Protein AF-A0A0C9V7P3-F1 (afdb_monomer)

InterPro domains:
  IPR036908 RlpA-like domain superfamily [G3DSA:2.40.40.10] (1-71)
  IPR036908 RlpA-like domain superfamily [SSF50685] (4-71)

Nearest PDB struct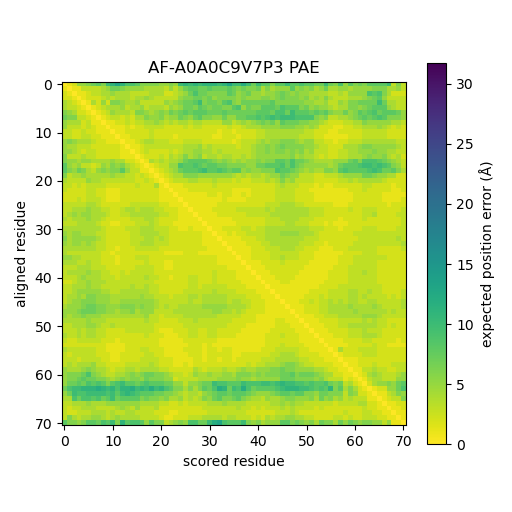ures (foldseek):
  9ce9-assembly1_A  TM=8.316E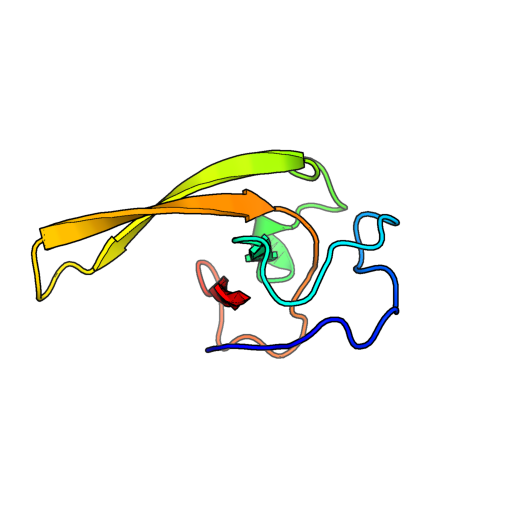-01  e=4.540E-05  Phanerochaete carnosa HHB-10118-sp
  6fpg-assembly1_D  TM=8.346E-01  e=3.757E-04  Zea mays
  6ti2-assembly1_A  TM=8.071E-01  e=1.408E-03  Zea mays
  8kea-assembly1_C  TM=7.325E-01  e=9.640E-02  unclassified Caudoviricetes
  7rl6-assembly1_A  TM=6.507E-01  e=3.858E-01  Homo sapiens

Solvent-accessible surface area (backbone atoms only — not comparable to full-atom values): 4082 Å² total; per-residue (Å²): 95,74,59,74,46,89,78,44,57,36,77,54,72,46,68,60,60,78,85,45,51,28,26,21,27,12,64,71,73,24,55,95,50,80,48,51,73,40,76,48,79,47,68,43,83,92,78,71,50,69,46,71,28,30,29,37,29,57,31,83,82,45,96,41,88,87,33,58,34,34,58

Foldseek 3Di:
DEDACPQPFALLRDGDHRPAKAKAAEPVVCVSVPQAQPKDWDADPVVRDIDIHGYGHHDPPFPDHPGMYID

Organism: Sphaerobolus stellatus (strain SS14) (NCBI:txid990650)

Structure (mmCIF, N/CA/C/O backbone):
data_AF-A0A0C9V7P3-F1
#
_entry.id   AF-A0A0C9V7P3-F1
#
loop_
_atom_site.group_PDB
_atom_site.id
_atom_site.type_symbol
_atom_site.label_atom_id
_atom_site.label_alt_id
_atom_site.label_comp_id
_atom_site.label_asym_id
_atom_site.label_entity_id
_atom_site.label_seq_id
_atom_site.pdbx_PDB_ins_code
_atom_site.Cartn_x
_atom_site.Cartn_y
_atom_site.Cartn_z
_atom_site.occupancy
_atom_site.B_iso_or_equiv
_atom_site.auth_seq_id
_atom_site.auth_comp_id
_atom_site.au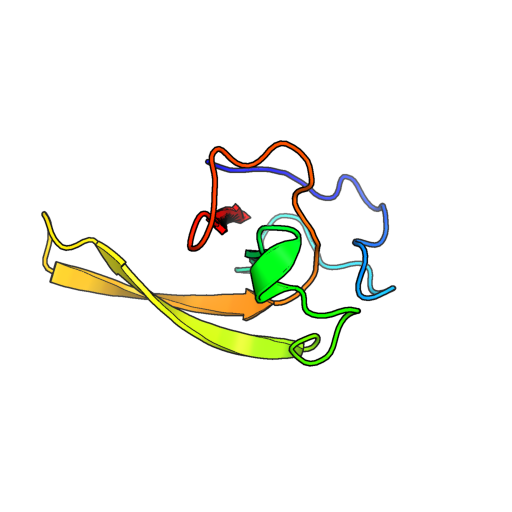th_asym_id
_atom_site.auth_atom_id
_atom_site.pdbx_PDB_model_num
ATOM 1 N N . THR A 1 1 ? -10.600 6.722 1.227 1.00 81.12 1 THR A N 1
ATOM 2 C CA . THR A 1 1 ? -11.544 6.986 0.115 1.00 81.12 1 THR A CA 1
ATOM 3 C C . THR A 1 1 ? -11.718 5.692 -0.666 1.00 81.12 1 THR A C 1
ATOM 5 O O . THR A 1 1 ? -11.515 4.652 -0.034 1.00 81.12 1 THR A O 1
ATOM 8 N N . PHE A 1 2 ? -12.135 5.708 -1.941 1.00 82.81 2 PHE A N 1
ATOM 9 C CA . PHE A 1 2 ? -11.879 4.564 -2.824 1.00 82.81 2 PHE A CA 1
ATOM 10 C C . PHE A 1 2 ? -11.337 4.993 -4.202 1.00 82.81 2 PHE A C 1
ATOM 12 O O . PHE A 1 2 ? -11.600 6.123 -4.623 1.00 82.81 2 PHE A O 1
ATOM 19 N N . TYR A 1 3 ? -10.632 4.094 -4.900 1.00 82.44 3 TYR A N 1
ATOM 20 C CA . TYR A 1 3 ? -10.056 4.307 -6.235 1.00 82.44 3 TYR A CA 1
ATOM 21 C C . TYR A 1 3 ? -10.207 3.073 -7.147 1.00 82.44 3 TYR A C 1
ATOM 23 O O . TYR A 1 3 ? -10.708 2.043 -6.714 1.00 82.44 3 TYR A O 1
ATOM 31 N N . TYR A 1 4 ? -9.796 3.197 -8.412 1.00 82.31 4 TYR A N 1
ATOM 32 C CA . TYR A 1 4 ? -9.650 2.092 -9.368 1.00 82.31 4 TYR A CA 1
ATOM 33 C C . TYR A 1 4 ? -8.266 2.167 -10.008 1.00 82.31 4 TYR A C 1
ATOM 35 O O . TYR A 1 4 ? -7.712 3.261 -10.146 1.00 82.31 4 TYR A O 1
ATOM 43 N N . GLN A 1 5 ? -7.710 1.025 -10.415 1.00 80.06 5 GLN A N 1
ATOM 44 C CA . GLN A 1 5 ? -6.427 1.011 -11.116 1.00 80.06 5 GLN A CA 1
ATOM 45 C C . GLN A 1 5 ? -6.580 1.248 -12.618 1.00 80.06 5 GLN A C 1
ATOM 47 O O . GLN A 1 5 ? -5.630 1.704 -13.250 1.00 80.06 5 GLN A O 1
ATOM 52 N N . GLU A 1 6 ? -7.742 0.943 -13.204 1.00 84.44 6 GLU A N 1
ATOM 53 C CA . GLU A 1 6 ? -8.020 1.140 -14.639 1.00 84.44 6 GLU A CA 1
ATOM 54 C C . GLU A 1 6 ? -6.954 0.491 -15.555 1.00 84.44 6 GLU A C 1
ATOM 56 O O . GLU A 1 6 ? -6.654 0.959 -16.655 1.00 84.44 6 GLU A O 1
ATOM 61 N N . GLY A 1 7 ? -6.348 -0.609 -15.090 1.00 79.81 7 GLY A N 1
ATOM 62 C CA . GLY A 1 7 ? -5.277 -1.324 -15.789 1.00 79.81 7 GLY A CA 1
ATOM 63 C C . GLY A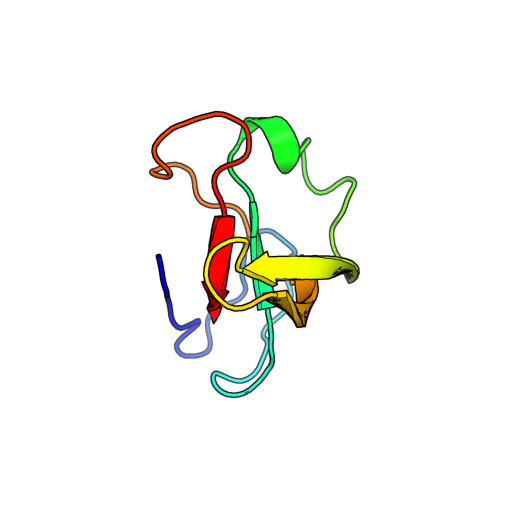 1 7 ? -3.878 -0.703 -15.665 1.00 79.81 7 GLY A C 1
ATOM 64 O O . GLY A 1 7 ? -2.941 -1.211 -16.285 1.00 79.81 7 GLY A O 1
ATOM 65 N N . ALA A 1 8 ? -3.705 0.356 -14.872 1.00 84.44 8 ALA A N 1
ATOM 66 C CA . ALA A 1 8 ? -2.402 0.912 -14.525 1.00 84.44 8 ALA A CA 1
ATOM 67 C C . ALA A 1 8 ? -1.802 0.218 -13.292 1.00 84.44 8 ALA A C 1
ATOM 69 O O . ALA A 1 8 ? -2.502 -0.188 -12.368 1.00 84.44 8 ALA A O 1
ATOM 70 N N . ALA A 1 9 ? -0.475 0.088 -13.265 1.00 88.81 9 ALA A N 1
ATOM 71 C CA . ALA A 1 9 ? 0.212 -0.389 -12.071 1.00 88.81 9 ALA A CA 1
ATOM 72 C C . ALA A 1 9 ? 0.237 0.714 -11.004 1.00 88.81 9 ALA A C 1
ATOM 74 O O . ALA A 1 9 ? 0.613 1.848 -11.304 1.00 88.81 9 ALA A O 1
ATOM 75 N N . GLY A 1 10 ? -0.094 0.357 -9.762 1.00 89.31 10 GLY A N 1
ATOM 76 C CA . GLY A 1 10 ? 0.132 1.229 -8.607 1.00 89.31 10 GLY A CA 1
ATOM 77 C C . GLY A 1 10 ? 1.624 1.411 -8.307 1.00 89.31 10 GLY A C 1
ATOM 78 O O . GLY A 1 10 ? 2.488 0.786 -8.930 1.00 89.31 10 GLY A O 1
ATOM 79 N N . ALA A 1 11 ? 1.950 2.215 -7.298 1.00 94.25 11 ALA A N 1
ATOM 80 C CA . ALA A 1 11 ? 3.314 2.496 -6.851 1.00 94.25 11 ALA A CA 1
ATOM 81 C C . ALA A 1 11 ? 4.124 1.231 -6.499 1.00 94.25 11 ALA A C 1
ATOM 83 O O . ALA A 1 11 ? 5.347 1.232 -6.631 1.00 94.25 11 ALA A O 1
ATOM 84 N N . CYS A 1 12 ? 3.459 0.125 -6.136 1.00 95.25 12 CYS A N 1
ATOM 85 C CA . CYS A 1 12 ? 4.104 -1.174 -5.922 1.00 95.25 12 CYS A CA 1
ATOM 86 C C . CYS A 1 12 ? 4.474 -1.926 -7.219 1.00 95.25 12 CYS A C 1
ATOM 88 O O . CYS A 1 12 ? 4.987 -3.046 -7.157 1.00 95.25 12 CYS A O 1
ATOM 90 N N . GLY A 1 13 ? 4.213 -1.346 -8.395 1.00 93.25 13 GLY A N 1
ATOM 91 C CA . GLY A 1 13 ? 4.637 -1.860 -9.699 1.00 93.25 13 GLY A CA 1
ATOM 92 C C . GLY A 1 13 ? 3.850 -3.068 -10.209 1.00 93.25 13 GLY A C 1
ATOM 93 O O . GLY A 1 13 ? 4.291 -3.727 -11.151 1.00 93.25 13 GLY A O 1
ATOM 94 N N . LYS A 1 14 ? 2.701 -3.380 -9.599 1.00 89.12 14 LYS A N 1
ATOM 95 C CA . LYS A 1 14 ? 1.812 -4.471 -10.015 1.00 89.12 14 LYS A CA 1
ATOM 96 C C . LYS A 1 14 ? 0.457 -3.932 -10.451 1.00 89.12 14 LYS A C 1
ATOM 98 O O . LYS A 1 14 ? -0.080 -3.019 -9.828 1.00 89.12 14 LYS A O 1
ATOM 103 N N . ILE A 1 15 ? -0.071 -4.536 -11.513 1.00 88.19 15 ILE A N 1
ATOM 104 C CA . ILE A 1 15 ? -1.459 -4.366 -11.937 1.00 88.19 15 ILE A CA 1
ATOM 105 C C . ILE A 1 15 ? -2.285 -5.392 -11.164 1.00 88.19 15 ILE A C 1
ATOM 107 O O . ILE A 1 15 ? -1.989 -6.588 -11.207 1.00 88.19 15 ILE A O 1
ATOM 111 N N . HIS A 1 16 ? -3.292 -4.903 -10.465 1.00 86.50 16 HIS A N 1
ATOM 112 C CA . HIS A 1 16 ? -4.346 -5.648 -9.803 1.00 86.50 16 HIS A CA 1
ATOM 113 C C . HIS A 1 16 ? -5.655 -5.401 -10.557 1.00 86.50 16 HIS A C 1
ATOM 115 O O . HIS A 1 16 ? -5.828 -4.386 -11.235 1.00 86.50 16 HIS A O 1
ATOM 121 N N . HIS A 1 17 ? -6.576 -6.357 -10.494 1.00 83.38 17 HIS A N 1
ATOM 122 C CA . HIS A 1 17 ? -7.900 -6.157 -11.073 1.00 83.38 17 HIS A CA 1
ATOM 123 C C . HIS A 1 17 ? -8.741 -5.217 -10.198 1.00 83.38 17 HIS A C 1
ATOM 125 O O . HIS A 1 17 ? -8.672 -5.299 -8.978 1.00 83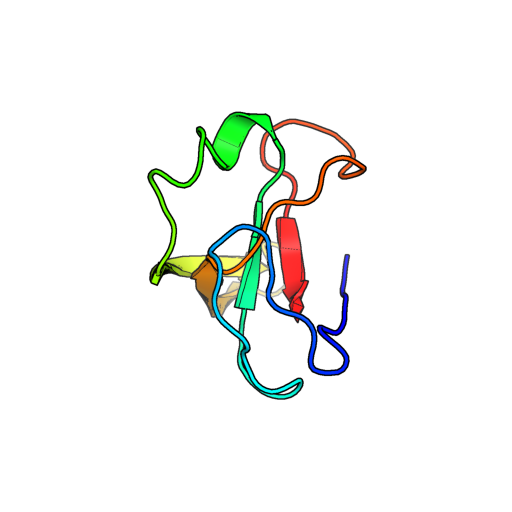.38 17 HIS A O 1
ATOM 131 N N . ASP A 1 18 ? -9.624 -4.420 -10.808 1.00 79.12 18 ASP A N 1
ATOM 132 C CA . ASP A 1 18 ? -10.527 -3.468 -10.122 1.00 79.12 18 ASP A CA 1
ATOM 133 C C . ASP A 1 18 ? -11.541 -4.121 -9.146 1.00 79.12 18 ASP A C 1
ATOM 135 O O . ASP A 1 18 ? -12.373 -3.438 -8.558 1.00 79.12 18 ASP A O 1
ATOM 139 N N . GLY A 1 19 ? -11.529 -5.452 -9.011 1.00 79.62 19 GLY A N 1
ATOM 140 C CA . GLY A 1 19 ? -12.317 -6.200 -8.023 1.00 79.62 19 GLY A CA 1
ATOM 141 C C . GLY A 1 19 ? -11.482 -6.850 -6.915 1.00 79.62 19 GLY A C 1
ATOM 142 O O . GLY A 1 19 ? -12.029 -7.607 -6.113 1.00 79.62 19 GLY A O 1
ATOM 143 N N . GLU A 1 20 ? -10.165 -6.638 -6.896 1.00 85.38 20 GLU A N 1
ATOM 144 C CA . GLU A 1 20 ? -9.291 -7.099 -5.819 1.00 85.38 20 GLU A CA 1
ATOM 145 C C . GLU A 1 20 ? -9.292 -6.100 -4.667 1.00 85.38 20 GLU A C 1
ATOM 147 O O . GLU A 1 20 ? -9.139 -4.909 -4.893 1.00 85.38 20 GLU A O 1
ATOM 152 N N . HIS A 1 21 ? -9.370 -6.596 -3.428 1.00 91.69 21 HIS A N 1
ATOM 153 C CA . HIS A 1 21 ? -9.255 -5.741 -2.249 1.00 91.69 21 HIS A CA 1
ATOM 154 C C . HIS A 1 21 ? -7.817 -5.252 -2.075 1.00 91.69 21 HIS A C 1
ATOM 156 O O . HIS A 1 21 ? -6.969 -5.956 -1.505 1.00 91.69 21 HIS A O 1
ATOM 162 N N . ILE A 1 22 ? -7.550 -4.038 -2.539 1.00 94.19 22 ILE A N 1
ATOM 163 C CA . ILE A 1 22 ? -6.238 -3.404 -2.454 1.00 94.19 22 ILE A CA 1
ATOM 164 C C . ILE A 1 22 ? -6.299 -2.084 -1.689 1.00 94.19 22 ILE A C 1
ATOM 166 O O . ILE A 1 22 ? -7.356 -1.504 -1.445 1.00 94.19 22 ILE A O 1
ATOM 170 N N . VAL A 1 23 ? -5.127 -1.639 -1.246 1.00 95.56 23 VAL A N 1
ATOM 171 C CA . VAL A 1 23 ? -4.968 -0.443 -0.427 1.00 95.56 23 VAL A CA 1
ATOM 172 C C . VAL A 1 23 ? -3.827 0.410 -0.958 1.00 95.56 23 VAL A C 1
ATOM 174 O O . VAL A 1 23 ? -2.705 -0.080 -1.137 1.00 95.56 23 VAL A O 1
ATOM 177 N N . ALA A 1 24 ? -4.105 1.698 -1.126 1.00 94.94 24 ALA A N 1
ATOM 178 C CA . ALA A 1 24 ? -3.105 2.739 -1.263 1.00 94.94 24 ALA A CA 1
ATOM 179 C C . ALA A 1 24 ? -2.801 3.349 0.113 1.00 94.94 24 ALA A C 1
ATOM 181 O O . ALA A 1 24 ? -3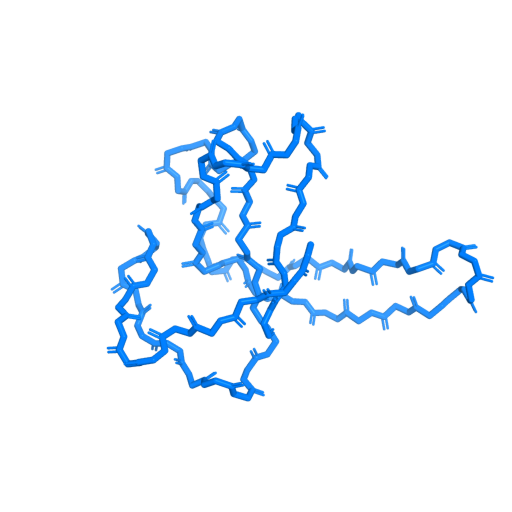.712 3.778 0.827 1.00 94.94 24 ALA A O 1
ATOM 182 N N . LEU A 1 25 ? -1.524 3.384 0.492 1.00 94.94 25 LEU A N 1
ATOM 183 C CA . LEU A 1 25 ? -1.079 4.009 1.741 1.00 94.94 25 LEU A CA 1
ATOM 184 C C . LEU A 1 25 ? -0.733 5.480 1.524 1.00 94.94 25 LEU A C 1
ATOM 186 O O . LEU A 1 25 ? -0.234 5.847 0.461 1.00 94.94 25 LEU A O 1
ATOM 190 N N . ASP A 1 26 ? -0.916 6.320 2.540 1.00 94.50 26 ASP A N 1
ATOM 191 C CA . ASP A 1 26 ? -0.330 7.659 2.527 1.00 94.50 26 ASP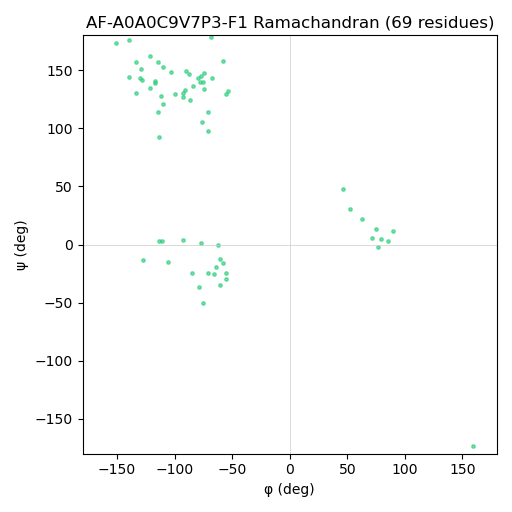 A CA 1
ATOM 192 C C . ASP A 1 26 ? 1.206 7.607 2.371 1.00 94.50 26 ASP A C 1
ATOM 194 O O . ASP A 1 26 ? 1.856 6.606 2.685 1.00 94.50 26 ASP A O 1
ATOM 198 N N . SER A 1 27 ? 1.805 8.701 1.895 1.00 91.56 27 SER A N 1
ATOM 199 C CA . SER A 1 27 ? 3.244 8.767 1.596 1.00 91.56 27 SER A CA 1
ATOM 200 C C . SER A 1 27 ? 4.158 8.404 2.775 1.00 91.56 27 SER A C 1
ATOM 202 O O . SER A 1 27 ? 5.267 7.922 2.548 1.00 91.56 27 SER A O 1
ATOM 204 N N . HIS A 1 28 ? 3.735 8.639 4.024 1.00 91.12 28 HIS A N 1
ATOM 205 C CA . HIS A 1 28 ? 4.521 8.287 5.206 1.00 91.12 28 HIS A CA 1
ATOM 206 C C . HIS A 1 28 ? 4.473 6.779 5.461 1.00 91.12 28 HIS A C 1
ATOM 208 O O . HIS A 1 28 ? 5.523 6.152 5.586 1.00 91.12 28 HIS A O 1
ATOM 214 N N . ALA A 1 29 ? 3.275 6.189 5.474 1.00 92.44 29 ALA A N 1
ATOM 215 C CA . ALA A 1 29 ? 3.089 4.754 5.698 1.00 92.44 29 ALA A CA 1
ATOM 216 C C . ALA A 1 29 ? 3.552 3.885 4.515 1.00 92.44 29 ALA A C 1
ATOM 218 O O . ALA A 1 29 ? 3.891 2.719 4.703 1.00 92.44 29 ALA A O 1
ATOM 219 N N . TYR A 1 30 ? 3.585 4.435 3.297 1.00 93.50 30 TYR A N 1
ATOM 220 C CA . TYR A 1 30 ? 4.121 3.738 2.129 1.00 93.50 30 TYR A CA 1
ATOM 221 C C . TYR A 1 30 ? 5.605 3.377 2.302 1.00 93.50 30 TYR A C 1
ATOM 223 O O . TYR A 1 30 ? 6.031 2.323 1.828 1.00 93.50 30 TYR A O 1
ATOM 231 N N . GLU A 1 31 ? 6.382 4.230 2.986 1.00 94.38 31 GLU A N 1
ATOM 232 C CA . GLU A 1 31 ? 7.790 3.999 3.350 1.00 94.38 31 GLU A CA 1
ATOM 233 C C . GLU A 1 31 ? 8.641 3.470 2.175 1.00 94.38 31 GLU A C 1
ATOM 235 O O . GLU A 1 31 ? 9.336 2.457 2.260 1.00 94.38 31 GLU A O 1
ATOM 240 N N . GLY A 1 32 ? 8.527 4.118 1.010 1.00 94.00 32 GLY A N 1
ATOM 241 C CA . GLY A 1 32 ? 9.258 3.712 -0.198 1.00 94.00 32 GLY A CA 1
ATOM 242 C C . GLY A 1 32 ? 8.900 2.312 -0.719 1.00 94.00 32 GLY A C 1
ATOM 243 O O . GLY A 1 32 ? 9.702 1.702 -1.422 1.00 94.00 32 GLY A O 1
ATOM 244 N N . GLY A 1 33 ? 7.721 1.793 -0.374 1.00 94.75 33 GLY A N 1
ATOM 245 C CA . GLY A 1 33 ? 7.240 0.477 -0.784 1.00 94.75 33 GLY A CA 1
ATOM 246 C C . GLY A 1 33 ? 7.619 -0.657 0.168 1.00 94.75 33 GLY A C 1
ATOM 247 O O . GLY A 1 33 ? 7.409 -1.823 -0.171 1.00 94.75 33 GLY A O 1
ATOM 248 N N . ALA A 1 34 ? 8.121 -0.364 1.375 1.00 96.19 34 ALA A N 1
ATOM 249 C CA . ALA A 1 34 ? 8.514 -1.378 2.366 1.00 96.19 34 ALA A CA 1
ATOM 250 C C . ALA A 1 34 ? 7.374 -2.338 2.775 1.00 96.19 34 ALA A C 1
ATOM 252 O O . ALA A 1 34 ? 7.602 -3.407 3.366 1.00 96.19 34 ALA A O 1
ATOM 253 N N . HIS A 1 35 ? 6.130 -1.972 2.461 1.00 94.94 35 HIS A N 1
ATOM 254 C CA . HIS A 1 35 ? 4.937 -2.756 2.759 1.00 94.94 35 HIS A CA 1
ATOM 255 C C . HIS A 1 35 ? 4.206 -3.312 1.533 1.00 94.94 35 HIS A C 1
ATOM 257 O O . HIS A 1 35 ? 3.193 -3.989 1.708 1.00 94.94 35 HIS A O 1
ATOM 263 N N . CYS A 1 36 ? 4.723 -3.105 0.321 1.00 96.44 36 CYS A N 1
ATOM 264 C CA . CYS A 1 36 ? 4.115 -3.631 -0.898 1.00 96.44 36 CYS A CA 1
ATOM 265 C C . CYS A 1 36 ? 3.883 -5.148 -0.824 1.00 96.44 36 CYS A C 1
ATOM 267 O O . CYS A 1 36 ? 4.766 -5.919 -0.442 1.00 96.44 36 CYS A O 1
ATOM 269 N N . GLY A 1 37 ? 2.676 -5.580 -1.193 1.00 94.88 37 GLY A N 1
ATOM 270 C CA . GLY A 1 37 ? 2.258 -6.982 -1.184 1.00 94.88 37 GLY A CA 1
ATOM 271 C C . GLY A 1 37 ? 1.923 -7.558 0.195 1.00 94.88 37 GLY A C 1
ATOM 272 O O . GLY A 1 37 ? 1.516 -8.717 0.273 1.00 94.88 37 GLY A O 1
ATOM 273 N N . LYS A 1 38 ? 2.062 -6.789 1.284 1.00 96.25 38 LYS A N 1
ATOM 274 C CA . LYS A 1 38 ? 1.578 -7.213 2.605 1.00 96.25 38 LYS A CA 1
ATOM 275 C C . LYS A 1 38 ? 0.063 -7.033 2.685 1.00 96.25 38 LYS A C 1
ATOM 277 O O . LYS A 1 38 ? -0.489 -6.073 2.151 1.00 96.25 38 LYS A O 1
ATOM 282 N N . THR A 1 39 ? -0.599 -7.943 3.391 1.00 95.44 39 THR A N 1
ATOM 283 C CA . THR A 1 39 ? -2.022 -7.824 3.726 1.00 95.44 39 THR A CA 1
ATOM 284 C C . THR A 1 39 ? -2.183 -7.116 5.063 1.00 95.44 39 THR A C 1
ATOM 286 O O . THR A 1 39 ? -1.536 -7.487 6.044 1.00 95.44 39 THR A O 1
ATOM 289 N N . ILE A 1 40 ? -3.077 -6.135 5.110 1.00 94.44 40 ILE A N 1
ATOM 290 C CA . ILE A 1 40 ? -3.522 -5.481 6.341 1.00 94.44 40 ILE A CA 1
ATOM 291 C C . ILE A 1 40 ? -4.998 -5.775 6.595 1.00 94.44 40 ILE A C 1
ATOM 293 O O . ILE A 1 40 ? -5.751 -6.102 5.678 1.00 94.44 40 ILE A O 1
ATOM 297 N N . LEU A 1 41 ? -5.402 -5.670 7.858 1.00 95.38 41 LEU A N 1
ATOM 298 C CA . LEU A 1 41 ? -6.798 -5.765 8.268 1.00 95.38 41 LEU A CA 1
ATOM 299 C C . LEU A 1 41 ? -7.353 -4.363 8.485 1.00 95.38 41 LEU A C 1
ATOM 301 O O . LEU A 1 41 ? -6.769 -3.562 9.212 1.00 95.38 41 LEU A O 1
ATOM 305 N N . ILE A 1 42 ? -8.493 -4.095 7.866 1.00 93.81 42 ILE A N 1
ATOM 306 C CA . ILE A 1 42 ? -9.147 -2.793 7.872 1.00 93.81 42 ILE A CA 1
ATOM 307 C C . ILE A 1 42 ? -10.455 -2.973 8.619 1.00 93.81 42 ILE A C 1
ATOM 309 O O . ILE A 1 42 ? -11.330 -3.716 8.174 1.00 93.81 42 ILE A O 1
ATOM 313 N N . THR A 1 43 ? -10.565 -2.325 9.774 1.00 94.75 43 THR A N 1
ATOM 314 C CA . THR A 1 43 ? -11.736 -2.434 10.643 1.00 94.75 43 THR A CA 1
ATOM 315 C C . THR A 1 43 ? -12.515 -1.129 10.625 1.00 94.75 43 THR A C 1
ATOM 317 O O . THR A 1 43 ? -12.001 -0.085 11.022 1.00 94.75 43 THR A O 1
ATOM 320 N N . ASP A 1 44 ? -13.779 -1.192 10.211 1.00 93.06 44 A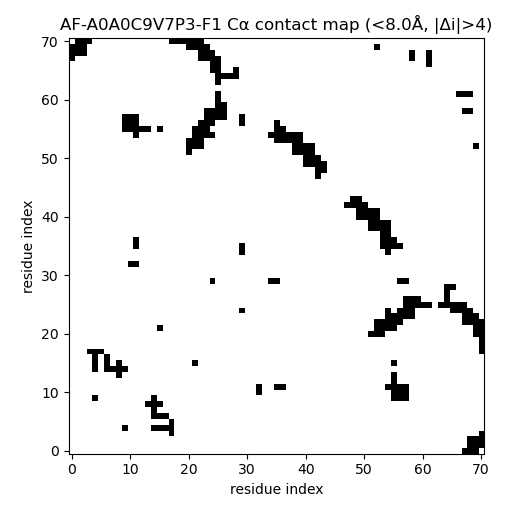SP A N 1
ATOM 321 C CA . ASP A 1 44 ? -14.715 -0.087 10.391 1.00 93.06 44 ASP A CA 1
ATOM 322 C C . ASP A 1 44 ? -15.164 -0.062 11.854 1.00 93.06 44 ASP A C 1
ATOM 324 O O . ASP A 1 44 ? -15.987 -0.870 12.285 1.00 93.06 44 ASP A O 1
ATOM 328 N N . MET A 1 45 ? -14.644 0.891 12.624 1.00 93.81 45 MET A N 1
ATOM 329 C CA . MET A 1 45 ? -14.938 1.02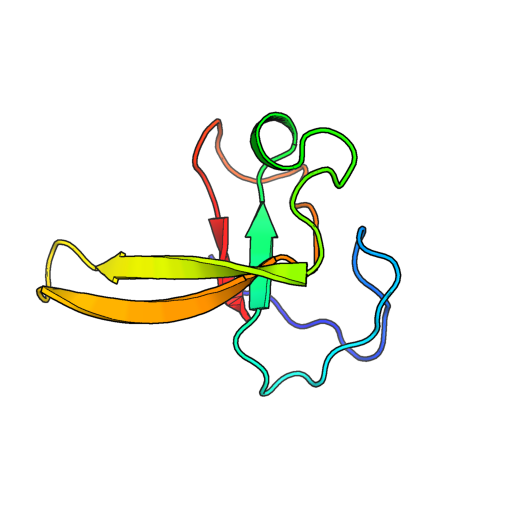4 14.054 1.00 93.81 45 MET A CA 1
ATOM 330 C C . MET A 1 45 ? -16.411 1.335 14.358 1.00 93.81 45 MET A C 1
ATOM 332 O O . MET A 1 45 ? -16.857 1.105 15.480 1.00 93.81 45 MET A O 1
ATOM 336 N N . ARG A 1 46 ? -17.188 1.833 13.387 1.00 95.38 46 ARG A N 1
ATOM 337 C CA . ARG A 1 46 ? -18.624 2.093 13.563 1.00 95.38 46 ARG A CA 1
ATOM 338 C C . ARG A 1 46 ? -19.448 0.813 13.466 1.00 95.38 46 ARG A C 1
ATOM 340 O O . ARG A 1 46 ? -20.457 0.692 14.154 1.00 95.38 46 ARG A O 1
ATOM 347 N N . THR A 1 47 ? -19.058 -0.115 12.592 1.00 96.19 47 THR A N 1
ATOM 348 C CA . THR A 1 47 ? -19.810 -1.360 12.343 1.00 96.19 47 THR A CA 1
ATOM 349 C C . THR A 1 47 ? -19.159 -2.604 12.949 1.00 96.19 47 THR A C 1
ATOM 351 O O . THR A 1 47 ? -19.813 -3.640 13.042 1.00 96.19 47 THR A O 1
ATOM 354 N N . GLY A 1 48 ? -17.889 -2.521 13.350 1.00 96.88 48 GLY A N 1
ATOM 355 C CA . GLY A 1 48 ? -17.077 -3.639 13.832 1.00 96.88 48 GLY A CA 1
ATOM 356 C C . GLY A 1 48 ? -16.667 -4.631 12.740 1.00 96.88 48 GLY A C 1
ATOM 357 O O . GLY A 1 48 ? -16.104 -5.678 13.051 1.00 96.88 48 GLY A O 1
ATOM 358 N N . LYS A 1 49 ? -16.968 -4.346 11.468 1.00 95.69 49 LYS A N 1
ATOM 359 C CA . LYS A 1 49 ? -16.619 -5.228 10.351 1.00 95.69 49 LYS A CA 1
ATOM 360 C C . LYS A 1 49 ? -15.148 -5.073 9.999 1.00 95.69 49 LYS A C 1
ATOM 362 O O . LYS A 1 49 ? -14.642 -3.955 9.939 1.00 95.69 49 LYS A O 1
ATOM 367 N N . THR A 1 50 ? -14.506 -6.195 9.694 1.00 96.00 50 THR A N 1
ATOM 368 C CA . THR A 1 50 ? -13.105 -6.245 9.278 1.00 96.00 50 THR A CA 1
ATOM 369 C C . THR A 1 50 ? -12.991 -6.881 7.903 1.00 96.00 50 THR A C 1
ATOM 371 O O . THR A 1 50 ? -13.596 -7.924 7.651 1.00 96.00 50 THR A O 1
ATOM 374 N N . VAL A 1 51 ? -12.193 -6.270 7.030 1.00 94.25 51 VAL A N 1
ATOM 375 C CA . VAL A 1 51 ? -11.857 -6.802 5.705 1.00 94.25 51 VAL A CA 1
ATOM 376 C C . VAL A 1 51 ? -10.338 -6.814 5.508 1.00 94.25 51 VAL A C 1
ATOM 378 O O . VAL A 1 51 ? -9.659 -5.902 5.986 1.00 94.25 51 VAL A O 1
ATOM 381 N N . PRO A 1 52 ? -9.770 -7.842 4.854 1.00 95.19 52 PRO A N 1
ATOM 382 C CA . PRO A 1 52 ? -8.372 -7.827 4.447 1.00 95.19 52 PRO A CA 1
ATOM 383 C C . PRO A 1 52 ? -8.188 -7.003 3.166 1.00 95.19 52 PRO A C 1
ATOM 385 O O . PRO A 1 52 ? -9.023 -7.082 2.266 1.00 95.19 52 PRO A O 1
ATOM 388 N N . GLY A 1 53 ? -7.074 -6.279 3.067 1.00 94.56 53 GLY A N 1
ATOM 389 C CA . GLY A 1 53 ? -6.652 -5.582 1.849 1.00 94.56 53 GLY A CA 1
ATOM 390 C C . GLY A 1 53 ? -5.146 -5.705 1.617 1.00 94.56 53 GLY A C 1
ATOM 391 O O . GLY A 1 53 ? -4.369 -5.739 2.575 1.00 94.56 53 GLY A O 1
ATOM 392 N N . VAL A 1 54 ? -4.727 -5.817 0.357 1.00 96.06 54 VAL A N 1
ATOM 393 C CA . VAL A 1 54 ? -3.312 -5.912 -0.041 1.00 96.06 54 VAL A CA 1
ATOM 394 C C . VAL A 1 54 ? -2.762 -4.525 -0.345 1.00 96.06 54 VAL A C 1
ATOM 396 O O . VAL A 1 54 ? -3.340 -3.784 -1.129 1.00 96.06 54 VAL A O 1
ATOM 399 N N . ILE A 1 55 ? -1.615 -4.175 0.229 1.00 95.94 55 ILE A N 1
ATOM 400 C CA . ILE A 1 55 ? -0.952 -2.903 -0.075 1.00 95.94 55 ILE A CA 1
ATOM 401 C C . ILE A 1 55 ? -0.379 -2.964 -1.494 1.00 95.94 55 ILE A C 1
ATOM 403 O O . ILE A 1 55 ? 0.540 -3.746 -1.763 1.00 95.94 55 ILE A O 1
ATOM 407 N N . ALA A 1 56 ? -0.928 -2.138 -2.383 1.00 95.94 56 ALA A N 1
ATOM 408 C CA . ALA A 1 56 ? -0.628 -2.153 -3.814 1.00 95.94 56 ALA A CA 1
ATOM 409 C C . ALA A 1 56 ? -0.218 -0.782 -4.373 1.00 95.94 56 ALA A C 1
ATOM 411 O O . ALA A 1 56 ? 0.305 -0.707 -5.488 1.00 95.94 56 ALA A O 1
ATOM 412 N N . ASP A 1 57 ? -0.433 0.299 -3.620 1.00 95.31 57 ASP A N 1
ATOM 413 C CA . ASP A 1 57 ? -0.212 1.651 -4.123 1.00 95.31 57 ASP A CA 1
ATOM 414 C C . ASP A 1 57 ? 0.172 2.652 -3.018 1.00 95.31 57 ASP A C 1
ATOM 416 O O . ASP A 1 57 ? 0.156 2.349 -1.819 1.00 95.31 57 ASP A O 1
ATOM 420 N N . MET A 1 58 ? 0.518 3.861 -3.446 1.00 94.31 58 MET A N 1
ATOM 421 C CA . MET A 1 58 ? 0.722 5.044 -2.629 1.00 94.31 58 MET A CA 1
ATOM 422 C C . MET A 1 58 ? -0.302 6.107 -3.034 1.00 94.31 58 MET A C 1
ATOM 424 O O . MET A 1 58 ? -0.528 6.344 -4.215 1.00 94.31 58 MET A O 1
ATOM 428 N N . CYS A 1 59 ? -0.863 6.804 -2.054 1.00 93.25 59 CYS A N 1
ATOM 429 C CA . CYS A 1 59 ? -1.797 7.908 -2.221 1.00 93.25 59 CYS A CA 1
ATOM 430 C C . CYS A 1 59 ? -1.149 9.220 -1.732 1.00 93.25 59 CYS A C 1
ATOM 432 O O . CYS A 1 59 ? -1.238 9.553 -0.546 1.00 93.25 59 CYS A O 1
ATOM 434 N N . PRO A 1 60 ? -0.493 10.002 -2.615 1.00 87.62 60 PRO A N 1
ATOM 435 C CA . PRO A 1 60 ? 0.174 11.245 -2.219 1.00 87.62 60 PRO A CA 1
ATOM 436 C C . PRO A 1 60 ? -0.780 12.338 -1.732 1.00 87.62 60 PRO A C 1
ATOM 438 O O . PRO A 1 60 ? -0.365 13.222 -0.989 1.00 87.62 60 PRO A O 1
ATOM 441 N N . GLY A 1 61 ? -2.036 12.294 -2.187 1.00 87.69 61 GLY A N 1
ATOM 442 C CA . GLY A 1 61 ? -3.079 13.264 -1.848 1.00 87.69 61 GLY A CA 1
ATOM 443 C C . GLY A 1 61 ? -3.946 12.870 -0.654 1.00 87.69 61 GLY A C 1
ATOM 444 O O . GLY A 1 61 ? -4.906 13.577 -0.368 1.00 87.69 61 GLY A O 1
ATOM 445 N N . CYS A 1 62 ? -3.651 11.753 0.013 1.00 90.19 62 CYS A N 1
ATOM 446 C CA . CYS A 1 62 ? -4.405 11.326 1.184 1.00 90.19 62 CYS A CA 1
ATOM 447 C C . CYS A 1 62 ? -4.192 12.297 2.361 1.00 90.19 62 CYS A C 1
ATOM 449 O O . CYS A 1 62 ? -3.089 12.801 2.566 1.00 90.19 62 CYS A O 1
ATOM 451 N N . ASP A 1 63 ? -5.254 12.533 3.140 1.00 84.19 63 ASP A N 1
ATOM 452 C CA . ASP A 1 63 ? -5.398 13.666 4.077 1.00 84.19 63 ASP A CA 1
ATOM 453 C C . ASP A 1 63 ? -4.349 13.746 5.207 1.00 84.19 63 ASP A C 1
ATOM 455 O O . ASP A 1 63 ? -4.240 14.767 5.889 1.00 84.19 63 ASP A O 1
ATOM 459 N N . GLY A 1 64 ? -3.559 12.694 5.423 1.00 80.00 64 GLY A N 1
ATOM 460 C CA . GLY A 1 64 ? -2.458 12.696 6.380 1.00 80.00 64 GLY A CA 1
ATOM 461 C C . GLY A 1 64 ? -2.032 11.298 6.833 1.00 80.00 64 GLY A C 1
ATOM 462 O O . GLY A 1 64 ? -2.539 10.300 6.316 1.00 80.00 64 GLY A O 1
ATOM 463 N N . PRO A 1 65 ? -1.120 11.215 7.818 1.00 81.44 65 PRO A N 1
ATOM 464 C CA . PRO A 1 65 ? -0.590 9.950 8.322 1.00 81.44 65 PRO A CA 1
ATOM 465 C C . PRO A 1 65 ? -1.690 8.995 8.794 1.00 81.44 65 PRO A C 1
ATOM 467 O O . PRO A 1 65 ? -2.550 9.372 9.591 1.00 81.44 65 PRO A O 1
ATOM 470 N N . GLY A 1 66 ? -1.641 7.750 8.325 1.00 81.44 66 GLY A N 1
ATOM 471 C CA . GLY A 1 66 ? -2.630 6.717 8.635 1.00 81.44 66 GLY A CA 1
ATOM 472 C C . GLY A 1 66 ? -3.865 6.744 7.732 1.00 81.44 66 GLY A C 1
ATOM 473 O O . GLY A 1 66 ? -4.781 5.946 7.938 1.00 81.44 66 GLY A O 1
ATOM 474 N N . SER A 1 67 ? -3.901 7.632 6.737 1.00 89.94 67 SER A N 1
ATOM 475 C CA . SER A 1 67 ? -4.949 7.633 5.718 1.00 89.94 67 SER A CA 1
ATOM 476 C C . SER A 1 67 ? -4.722 6.505 4.718 1.00 89.94 67 SER A C 1
ATOM 478 O O . SER A 1 67 ? -3.597 6.245 4.291 1.00 89.94 67 SER A O 1
ATOM 480 N N . ILE A 1 68 ? -5.814 5.855 4.323 1.00 90.69 68 ILE A N 1
ATOM 481 C CA . ILE A 1 68 ? -5.808 4.772 3.340 1.00 90.69 68 ILE A CA 1
ATOM 482 C C . ILE A 1 68 ? -6.868 5.015 2.263 1.00 90.69 68 ILE A C 1
ATOM 484 O O . ILE A 1 68 ? -7.972 5.503 2.550 1.00 90.69 68 ILE A O 1
ATOM 488 N N . ASP A 1 69 ? -6.534 4.653 1.027 1.00 90.56 69 ASP A N 1
ATOM 489 C CA . ASP A 1 69 ? -7.461 4.637 -0.105 1.00 90.56 69 ASP A CA 1
ATOM 490 C C . ASP A 1 69 ? -7.729 3.197 -0.548 1.00 90.56 69 ASP A C 1
ATOM 492 O O . ASP A 1 69 ? -6.788 2.426 -0.714 1.00 90.56 69 ASP A O 1
ATOM 496 N N . LEU A 1 70 ? -8.997 2.805 -0.661 1.00 90.12 70 LEU A N 1
ATOM 497 C CA . LEU A 1 70 ? -9.395 1.405 -0.861 1.00 90.12 70 LEU A CA 1
ATOM 498 C C . LEU A 1 70 ? -9.799 1.147 -2.316 1.00 90.12 70 LEU A C 1
ATOM 500 O O . LEU A 1 70 ? -10.364 2.022 -2.956 1.00 90.12 70 LEU A O 1
ATOM 504 N N . SER A 1 71 ? -9.579 -0.055 -2.831 1.00 85.31 71 SER A N 1
ATOM 505 C CA . SER A 1 71 ? -10.152 -0.525 -4.100 1.00 85.31 71 SER A CA 1
ATOM 506 C C . SER A 1 71 ? -10.585 -1.973 -3.964 1.00 85.31 71 SER A C 1
ATOM 508 O O . SER A 1 71 ? -10.065 -2.660 -3.053 1.00 85.31 71 SER A O 1
#

Sequence (71 aa):
TFYYQEGAAGACGKIHHDGEHIVALDSHAYEGGAHCGKTILITDMRTGKTVPGVIADMCPGCDGPGSIDLS

Secondary structure (DSSP, 8-state):
-B---TT---TTS----TTS-EEEEEHHHHGGGTTTT-EEEEEETTTTEEEEEEEEEEETTSSSTT-EEE-

Radius of gyration: 11.46 Å; Cα contacts (8 Å, |Δi|>4): 142; chains: 1; bounding box: 29×22×30 Å

Mean predicted aligned error: 3.44 Å

pLDDT: mean 90.71, std 5.41, range [79.12, 96.88]